Protein AF-A0A8T6BQD5-F1 (afdb_monomer_lite)

Sequence (44 aa):
CLLNPRCPYATDRCRAEEPALNMLADGRQSKCHYPLDDAGRPTL

Radius of gyration: 10.23 Å; chains: 1; bounding box: 24×18×24 Å

Structure (mmCIF, N/CA/C/O backbone):
data_AF-A0A8T6BQD5-F1
#
_entry.id   AF-A0A8T6BQD5-F1
#
loop_
_atom_site.group_PDB
_atom_site.id
_atom_site.type_symbol
_atom_site.label_atom_id
_atom_site.label_alt_id
_atom_site.label_comp_id
_atom_site.label_asym_id
_atom_site.label_entity_id
_atom_site.label_seq_id
_atom_site.pdbx_PDB_ins_code
_atom_site.Cartn_x
_atom_site.Cartn_y
_atom_site.Cartn_z
_atom_site.occupancy
_atom_site.B_iso_or_equiv
_atom_site.auth_seq_id
_atom_site.auth_comp_id
_atom_site.auth_asym_id
_atom_site.auth_atom_id
_atom_site.pdbx_PDB_model_num
ATOM 1 N N . CYS A 1 1 ? -0.804 7.620 5.831 1.00 94.81 1 CYS A N 1
ATOM 2 C CA . CYS A 1 1 ? -0.862 7.331 4.367 1.00 94.81 1 CYS A CA 1
ATOM 3 C C . CYS A 1 1 ? -1.983 8.141 3.694 1.00 94.81 1 CYS A C 1
ATOM 5 O O . CYS A 1 1 ? -3.114 8.047 4.148 1.00 94.81 1 CYS A O 1
ATOM 7 N N . LEU A 1 2 ? -1.726 8.912 2.625 1.00 95.69 2 LEU A N 1
ATOM 8 C CA . LEU A 1 2 ? -2.750 9.783 2.000 1.00 95.69 2 LEU A CA 1
ATOM 9 C C . LEU A 1 2 ? -3.925 9.021 1.360 1.00 95.69 2 LEU A C 1
ATOM 11 O O . LEU A 1 2 ? -5.028 9.550 1.262 1.00 95.69 2 LEU A O 1
ATOM 15 N N . LEU A 1 3 ? -3.707 7.770 0.946 1.00 96.19 3 LEU A N 1
ATOM 16 C CA . LEU A 1 3 ? -4.741 6.942 0.323 1.00 96.19 3 LEU A CA 1
ATOM 17 C C . LEU A 1 3 ? -5.571 6.136 1.337 1.00 96.19 3 LEU A C 1
ATOM 19 O O . LEU A 1 3 ? -6.544 5.504 0.934 1.00 96.19 3 LEU A O 1
ATOM 23 N N . ASN A 1 4 ? -5.243 6.163 2.637 1.00 97.12 4 ASN A N 1
ATOM 24 C CA . ASN A 1 4 ? -5.914 5.338 3.654 1.00 97.12 4 ASN A CA 1
ATOM 25 C C . ASN A 1 4 ? -7.463 5.427 3.687 1.00 97.12 4 ASN A C 1
ATOM 27 O O . ASN A 1 4 ? -8.078 4.406 3.992 1.00 97.12 4 ASN A O 1
ATOM 31 N N . PRO A 1 5 ? -8.126 6.555 3.338 1.00 97.25 5 PRO A N 1
ATOM 32 C CA . PRO A 1 5 ? -9.590 6.611 3.361 1.00 97.25 5 PRO A CA 1
ATOM 33 C C . PRO A 1 5 ? -10.266 5.799 2.248 1.00 97.25 5 PRO A C 1
ATOM 35 O O . PRO A 1 5 ? -11.456 5.528 2.340 1.00 97.25 5 PRO A O 1
ATOM 38 N N . ARG A 1 6 ? -9.531 5.440 1.185 1.00 96.62 6 ARG A N 1
ATOM 39 C CA . ARG A 1 6 ? -10.073 4.770 -0.013 1.00 96.62 6 ARG A CA 1
ATOM 40 C C . ARG A 1 6 ? -9.274 3.551 -0.485 1.00 96.62 6 ARG A C 1
ATOM 42 O O . ARG A 1 6 ? -9.669 2.901 -1.443 1.00 96.62 6 ARG A O 1
ATOM 49 N N . CYS A 1 7 ? -8.127 3.270 0.130 1.00 96.56 7 CYS A N 1
ATOM 50 C CA . CYS A 1 7 ? -7.277 2.144 -0.241 1.00 96.56 7 CYS A CA 1
ATOM 51 C C . CYS A 1 7 ? -7.900 0.826 0.256 1.00 96.56 7 CYS A C 1
ATOM 53 O O . CYS A 1 7 ? -8.138 0.711 1.461 1.00 96.56 7 CYS A O 1
ATOM 55 N N . PRO A 1 8 ? -8.108 -0.181 -0.615 1.00 95.75 8 PRO A N 1
ATOM 56 C CA . PRO A 1 8 ? -8.663 -1.474 -0.205 1.00 95.75 8 PRO A CA 1
ATOM 57 C C . PRO A 1 8 ? -7.712 -2.279 0.697 1.00 95.75 8 PRO A C 1
ATOM 59 O O . PRO A 1 8 ? -8.154 -3.177 1.403 1.00 95.75 8 PRO A O 1
ATOM 62 N N . TYR A 1 9 ? -6.422 -1.934 0.710 1.00 95.81 9 TYR A N 1
ATOM 63 C CA . TYR A 1 9 ? -5.383 -2.574 1.525 1.00 95.81 9 TYR A CA 1
ATOM 64 C C . TYR A 1 9 ? -5.026 -1.767 2.787 1.00 95.81 9 TYR A C 1
ATOM 66 O O . TYR A 1 9 ? -3.981 -1.988 3.397 1.00 95.81 9 TYR A O 1
ATOM 74 N N . ALA A 1 10 ? -5.826 -0.760 3.157 1.00 96.94 10 ALA A N 1
ATOM 75 C CA . ALA A 1 10 ? -5.525 0.077 4.313 1.00 96.94 10 ALA A CA 1
ATOM 76 C C . ALA A 1 10 ? -5.585 -0.728 5.622 1.00 96.94 10 ALA A C 1
ATOM 78 O O . ALA A 1 10 ? -6.640 -1.227 6.002 1.00 96.94 10 ALA A O 1
ATOM 79 N N . THR A 1 11 ? -4.465 -0.778 6.341 1.00 96.56 11 THR A N 1
ATOM 80 C CA . THR A 1 11 ? -4.376 -1.309 7.708 1.00 96.56 11 THR A CA 1
ATOM 81 C C . THR A 1 11 ? -4.443 -0.177 8.735 1.00 96.56 11 THR A C 1
ATOM 83 O O . THR A 1 11 ? -4.379 1.005 8.378 1.00 96.56 11 THR A O 1
ATOM 86 N N . ASP A 1 12 ? -4.507 -0.512 10.024 1.00 97.94 12 ASP A N 1
ATOM 87 C CA . ASP A 1 12 ? -4.454 0.488 11.101 1.00 97.94 12 ASP A CA 1
ATOM 88 C C . ASP A 1 12 ? -3.171 1.324 11.045 1.00 97.94 12 ASP A C 1
ATOM 90 O O . ASP A 1 12 ? -3.212 2.545 11.202 1.00 97.94 12 ASP A O 1
ATOM 94 N N . ARG A 1 13 ? -2.043 0.705 10.671 1.00 97.06 13 ARG A N 1
ATOM 95 C CA . ARG A 1 13 ? -0.773 1.407 10.445 1.00 97.06 13 ARG A CA 1
ATOM 96 C C . ARG A 1 13 ? -0.885 2.482 9.362 1.00 97.06 13 ARG A C 1
ATOM 98 O O . ARG A 1 13 ? -0.326 3.565 9.498 1.00 97.06 13 ARG A O 1
ATOM 105 N N . CYS A 1 14 ? -1.652 2.235 8.298 1.00 97.38 14 CYS A N 1
ATOM 106 C CA . CYS A 1 14 ? -1.891 3.229 7.247 1.00 97.38 14 CYS A CA 1
ATOM 107 C C . CYS A 1 14 ? -2.647 4.470 7.748 1.00 97.38 14 CYS A C 1
ATOM 109 O O . CYS A 1 14 ? -2.479 5.549 7.161 1.00 97.38 14 CYS A O 1
ATOM 111 N N . ARG A 1 15 ? -3.472 4.313 8.792 1.00 97.38 15 ARG A N 1
ATOM 112 C CA . ARG A 1 15 ? -4.264 5.383 9.419 1.00 97.38 15 ARG A CA 1
ATOM 113 C C . ARG A 1 15 ? -3.476 6.124 10.499 1.00 97.38 15 ARG A C 1
ATOM 115 O O . ARG A 1 15 ? -3.603 7.339 10.587 1.00 97.38 15 ARG A O 1
ATOM 122 N N . ALA A 1 16 ? -2.666 5.403 11.271 1.00 97.94 16 ALA A N 1
ATOM 123 C CA . ALA A 1 16 ? -1.908 5.946 12.395 1.00 97.94 16 ALA A CA 1
ATOM 124 C C . ALA A 1 16 ? -0.564 6.575 11.988 1.00 97.94 16 ALA A C 1
ATOM 126 O O . ALA A 1 16 ? -0.138 7.549 12.599 1.00 97.94 16 ALA A O 1
ATOM 127 N N . GLU A 1 17 ? 0.096 6.046 10.951 1.00 97.75 17 GLU A N 1
ATOM 128 C CA . GLU A 1 17 ? 1.466 6.425 10.593 1.00 97.75 17 GLU A CA 1
ATOM 129 C C . GLU A 1 17 ? 1.581 6.933 9.150 1.00 97.75 17 GLU A C 1
ATOM 131 O O . GLU A 1 17 ? 0.991 6.404 8.190 1.00 97.75 17 GLU A O 1
ATOM 136 N N . GLU A 1 18 ? 2.407 7.964 8.969 1.00 96.44 18 GLU A N 1
ATOM 137 C CA . GLU A 1 18 ? 2.840 8.375 7.642 1.00 96.44 18 GLU A CA 1
ATOM 138 C C . GLU A 1 18 ? 3.897 7.394 7.104 1.00 96.44 18 GLU A C 1
ATOM 140 O O . GLU A 1 18 ? 4.886 7.127 7.783 1.00 96.44 18 GLU A O 1
ATOM 145 N N . PRO A 1 19 ? 3.711 6.836 5.894 1.00 96.50 19 PRO A N 1
ATOM 146 C CA . PRO A 1 19 ? 4.720 5.988 5.276 1.00 96.50 19 PRO A CA 1
ATOM 147 C C . PRO A 1 19 ? 5.955 6.792 4.873 1.00 96.50 19 PRO A C 1
ATOM 149 O O . PRO A 1 19 ? 5.852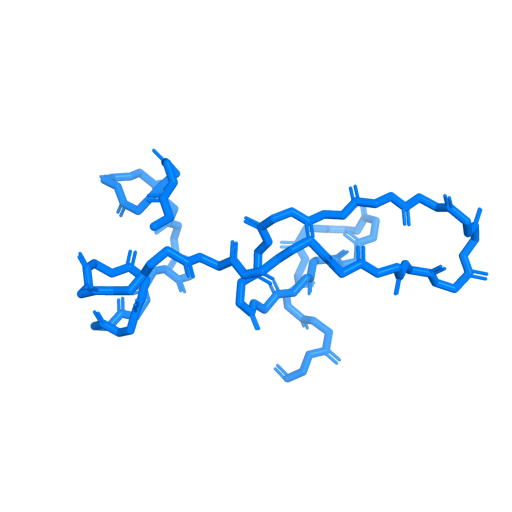 7.886 4.306 1.00 96.50 19 PRO A O 1
ATOM 152 N N . ALA A 1 20 ? 7.121 6.194 5.106 1.00 95.69 20 ALA A N 1
ATOM 153 C CA . ALA A 1 20 ? 8.387 6.686 4.587 1.00 95.69 20 ALA A CA 1
ATOM 154 C C . ALA A 1 20 ? 8.424 6.626 3.050 1.00 95.69 20 ALA A C 1
ATOM 156 O O . A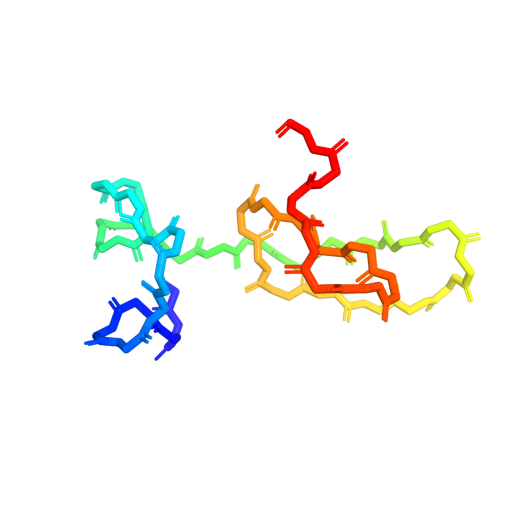LA A 1 20 ? 7.629 5.931 2.411 1.00 95.69 20 ALA A O 1
ATOM 157 N N . LEU A 1 21 ? 9.358 7.371 2.456 1.00 95.69 21 LEU A N 1
ATOM 158 C CA . LEU A 1 21 ? 9.648 7.275 1.030 1.00 95.69 21 LEU A CA 1
ATOM 159 C C . LEU A 1 21 ? 10.517 6.037 0.777 1.00 95.69 21 LEU A C 1
ATOM 161 O O . LEU A 1 21 ? 11.683 6.010 1.160 1.00 95.69 21 LEU A O 1
ATOM 165 N N . ASN A 1 22 ? 9.942 5.028 0.131 1.00 90.31 22 ASN A N 1
ATOM 166 C CA . ASN A 1 22 ? 10.601 3.771 -0.206 1.00 90.31 22 ASN A CA 1
ATOM 167 C C . ASN A 1 22 ? 11.099 3.793 -1.654 1.00 90.31 22 ASN A C 1
ATOM 169 O O . ASN A 1 22 ? 10.386 4.265 -2.542 1.00 90.31 22 ASN A O 1
ATOM 173 N N . MET A 1 23 ? 12.291 3.243 -1.888 1.00 92.75 23 MET A N 1
ATOM 174 C CA . MET A 1 23 ? 12.826 2.985 -3.228 1.00 92.75 23 MET A CA 1
ATOM 175 C C . MET A 1 23 ? 12.380 1.598 -3.705 1.00 92.75 23 MET A C 1
ATOM 177 O O . MET A 1 23 ? 12.501 0.622 -2.968 1.00 92.75 23 MET A O 1
ATOM 181 N N . LEU A 1 24 ? 11.860 1.519 -4.925 1.00 89.12 24 LEU A N 1
ATOM 182 C CA . LEU A 1 24 ? 11.437 0.285 -5.586 1.00 89.12 24 LEU A CA 1
ATOM 183 C C . LEU A 1 24 ? 12.549 -0.250 -6.501 1.00 89.12 24 LEU A C 1
ATOM 185 O O . LEU A 1 24 ? 13.492 0.465 -6.839 1.00 89.12 24 LEU A O 1
ATOM 189 N N . ALA A 1 25 ? 12.430 -1.517 -6.909 1.00 83.62 25 ALA A N 1
ATOM 190 C CA . ALA A 1 25 ? 13.462 -2.238 -7.662 1.00 83.62 25 ALA A CA 1
ATOM 191 C C . ALA A 1 25 ? 13.827 -1.603 -9.020 1.00 83.62 25 ALA A C 1
ATOM 193 O O . ALA A 1 25 ? 14.925 -1.818 -9.5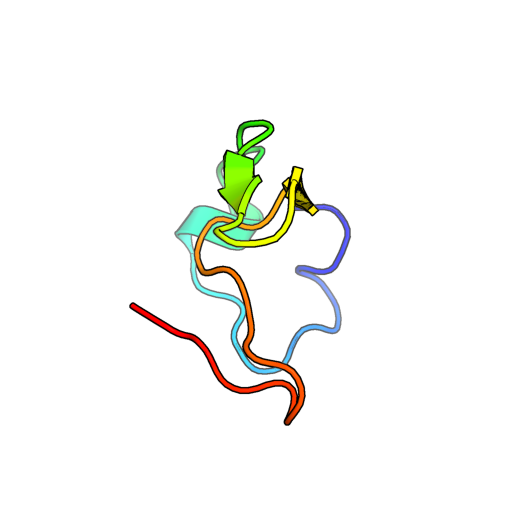22 1.00 83.62 25 ALA A O 1
ATOM 194 N N . ASP A 1 26 ? 12.937 -0.804 -9.602 1.00 86.69 26 ASP A N 1
ATOM 195 C CA . ASP A 1 26 ? 13.122 -0.116 -10.883 1.00 86.69 26 ASP A CA 1
ATOM 196 C C . ASP A 1 26 ? 13.433 1.381 -10.736 1.00 86.69 26 ASP A C 1
ATOM 198 O O . ASP A 1 26 ? 13.293 2.158 -11.680 1.00 86.69 26 ASP A O 1
ATOM 202 N N . GLY A 1 27 ? 13.842 1.806 -9.538 1.00 90.06 27 GLY A N 1
ATOM 203 C CA . GLY A 1 27 ? 14.168 3.200 -9.247 1.00 90.06 27 GLY A CA 1
ATOM 204 C C . GLY A 1 27 ? 12.946 4.102 -9.063 1.00 90.06 27 GLY A C 1
ATOM 205 O O . GLY A 1 27 ? 13.109 5.302 -8.830 1.00 90.06 27 GLY A O 1
ATOM 206 N N . ARG A 1 28 ? 11.720 3.560 -9.123 1.00 91.94 28 ARG A N 1
ATOM 207 C CA . ARG A 1 28 ? 10.523 4.293 -8.696 1.00 91.94 28 ARG A CA 1
ATOM 208 C C . ARG A 1 28 ? 10.559 4.527 -7.189 1.00 91.94 28 ARG A C 1
ATOM 210 O O . ARG A 1 28 ? 11.192 3.800 -6.426 1.00 91.94 28 ARG A O 1
ATOM 217 N N . GLN A 1 29 ? 9.810 5.527 -6.746 1.00 94.62 29 GLN A N 1
ATOM 218 C CA . GLN A 1 29 ? 9.638 5.816 -5.329 1.00 94.62 29 GLN A CA 1
ATOM 219 C C . GLN A 1 29 ? 8.169 5.712 -4.939 1.00 94.62 29 GLN A C 1
ATOM 221 O O . GLN A 1 29 ? 7.282 6.086 -5.707 1.00 94.62 29 GLN A O 1
ATOM 226 N N . SER A 1 30 ? 7.902 5.225 -3.728 1.00 94.19 30 SER A N 1
ATOM 227 C CA . SER A 1 30 ? 6.542 5.139 -3.195 1.00 94.19 30 SER A CA 1
ATOM 228 C C . SER A 1 30 ? 6.484 5.547 -1.727 1.00 94.19 30 SER A C 1
ATOM 230 O O . SER A 1 30 ? 7.346 5.187 -0.933 1.00 94.19 30 SER A O 1
ATOM 232 N N . LYS A 1 31 ? 5.434 6.281 -1.345 1.00 96.06 31 LYS A N 1
ATOM 233 C CA . LYS A 1 31 ? 5.075 6.524 0.062 1.00 96.06 31 LYS A CA 1
ATOM 234 C C . LYS A 1 31 ? 3.943 5.580 0.461 1.00 96.06 31 LYS A C 1
ATOM 236 O O . LYS A 1 31 ? 2.833 6.018 0.763 1.00 96.06 31 LYS A O 1
ATOM 241 N N . CYS A 1 32 ? 4.208 4.277 0.391 1.00 95.44 32 CYS A N 1
ATOM 242 C CA . CYS A 1 32 ? 3.291 3.224 0.821 1.00 95.44 32 CYS A CA 1
ATOM 243 C C . CYS A 1 32 ? 3.972 2.336 1.864 1.00 95.44 32 CYS A C 1
ATOM 245 O O . CYS A 1 32 ? 5.137 1.991 1.696 1.00 95.44 32 CYS A O 1
ATOM 247 N N . HIS A 1 33 ? 3.240 1.938 2.910 1.00 95.50 33 HIS A N 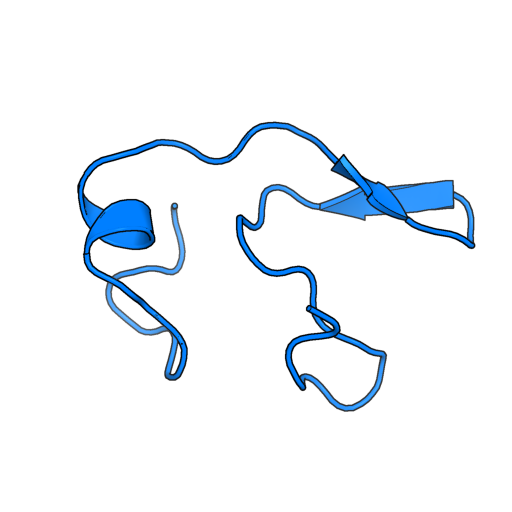1
ATOM 248 C CA . HIS A 1 33 ? 3.723 0.945 3.881 1.00 95.50 33 HIS A CA 1
ATOM 249 C C . HIS A 1 33 ? 3.841 -0.456 3.265 1.00 95.50 33 HIS A C 1
ATOM 251 O O . HIS A 1 33 ? 4.679 -1.236 3.698 1.00 95.50 33 HIS A O 1
ATOM 257 N N . TYR A 1 34 ? 3.027 -0.743 2.245 1.00 94.31 34 TYR A N 1
ATOM 258 C CA . TYR A 1 34 ? 3.005 -2.002 1.497 1.00 94.31 34 TYR A CA 1
ATOM 259 C C . TYR A 1 34 ? 3.007 -1.665 -0.000 1.00 94.31 34 TYR A C 1
ATOM 261 O O . TYR A 1 34 ? 1.935 -1.485 -0.588 1.00 94.31 34 TYR A O 1
ATOM 269 N N . PRO A 1 35 ? 4.180 -1.420 -0.611 1.00 93.38 35 PRO A N 1
ATOM 270 C CA . PRO A 1 35 ? 4.252 -1.065 -2.022 1.00 93.38 35 PRO A CA 1
ATOM 271 C C . PRO A 1 35 ? 3.558 -2.109 -2.905 1.00 93.38 35 PRO A C 1
ATOM 273 O O . PRO A 1 35 ? 3.515 -3.289 -2.564 1.00 93.38 35 PRO A O 1
ATOM 276 N N . LEU A 1 36 ? 2.961 -1.651 -4.004 1.00 91.69 36 LEU A N 1
ATOM 277 C CA . LEU A 1 36 ? 2.185 -2.504 -4.900 1.00 91.69 36 LEU A CA 1
ATOM 278 C C . LEU A 1 36 ? 3.017 -2.881 -6.130 1.00 91.69 36 LEU A C 1
ATOM 280 O O . LEU A 1 36 ? 3.856 -2.091 -6.567 1.00 91.69 36 LEU A O 1
ATOM 284 N N . ASP A 1 37 ? 2.769 -4.066 -6.683 1.00 90.94 37 ASP A N 1
ATOM 285 C CA . ASP A 1 37 ? 3.275 -4.470 -7.992 1.00 90.94 37 ASP A CA 1
ATOM 286 C C . ASP A 1 37 ? 2.537 -3.736 -9.125 1.00 90.94 37 ASP A C 1
ATOM 288 O O . ASP A 1 37 ? 1.596 -2.967 -8.905 1.00 90.94 37 ASP A O 1
ATOM 292 N N . ASP A 1 38 ? 2.947 -3.995 -10.366 1.00 89.69 38 ASP A N 1
ATOM 293 C CA . ASP A 1 38 ? 2.328 -3.382 -11.545 1.00 89.69 38 ASP A CA 1
ATOM 294 C C . ASP A 1 38 ? 0.868 -3.837 -11.767 1.00 89.69 38 ASP A C 1
ATOM 296 O O . ASP A 1 38 ? 0.131 -3.198 -12.517 1.00 89.69 38 ASP A O 1
ATOM 300 N N . ALA A 1 39 ? 0.418 -4.900 -11.089 1.00 92.44 39 ALA A N 1
ATOM 301 C CA . ALA A 1 39 ? -0.975 -5.346 -1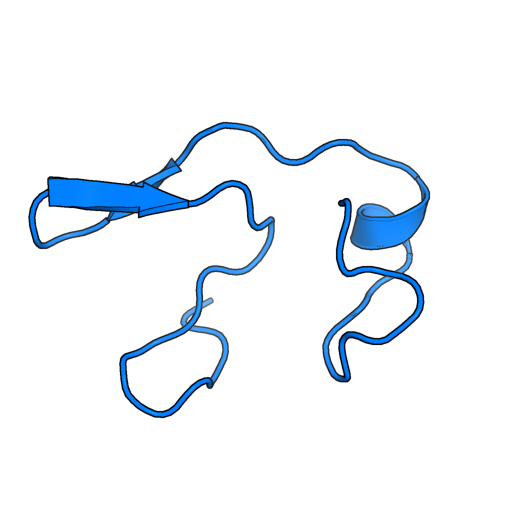1.061 1.00 92.44 39 ALA A CA 1
ATOM 302 C C . ALA A 1 39 ? -1.775 -4.748 -9.883 1.00 92.44 39 ALA A C 1
ATOM 304 O O . ALA A 1 39 ? -2.952 -5.080 -9.709 1.00 92.44 39 ALA A O 1
ATOM 305 N N . GLY A 1 40 ? -1.168 -3.870 -9.078 1.00 90.19 40 GLY A N 1
ATOM 306 C CA . GLY A 1 40 ? -1.803 -3.202 -7.945 1.00 90.19 40 GLY A CA 1
ATOM 307 C C . GLY A 1 40 ? -1.924 -4.062 -6.685 1.00 90.19 40 GLY A C 1
ATOM 308 O O . GLY A 1 40 ? -2.725 -3.733 -5.812 1.00 90.19 40 GLY A O 1
ATOM 309 N N . ARG A 1 41 ? -1.164 -5.154 -6.565 1.00 93.00 41 ARG A N 1
ATOM 310 C CA . ARG A 1 41 ? -1.196 -6.063 -5.410 1.00 93.00 41 ARG A CA 1
ATOM 311 C C . ARG A 1 41 ? -0.033 -5.773 -4.461 1.00 93.00 41 ARG A C 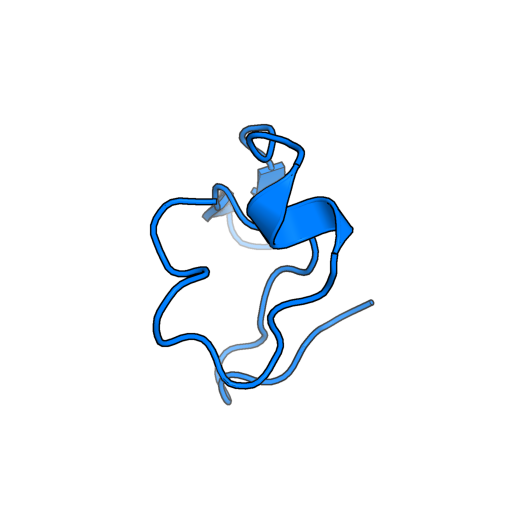1
ATOM 313 O O . ARG A 1 41 ? 1.059 -5.489 -4.944 1.00 93.00 41 ARG A O 1
ATOM 320 N N . PRO A 1 42 ? -0.221 -5.856 -3.132 1.00 91.88 42 PRO A N 1
ATOM 321 C CA . PRO A 1 42 ? 0.878 -5.700 -2.179 1.00 91.88 42 PRO A CA 1
ATOM 322 C C . PRO A 1 42 ? 2.012 -6.701 -2.430 1.00 91.88 42 PRO A C 1
ATOM 324 O O . PRO A 1 42 ? 1.749 -7.881 -2.652 1.00 91.88 42 PRO A O 1
ATOM 327 N N . THR A 1 43 ? 3.260 -6.226 -2.399 1.00 84.25 43 THR A N 1
ATOM 328 C CA . THR A 1 43 ? 4.463 -7.043 -2.656 1.00 84.25 43 THR A CA 1
ATOM 329 C C . THR A 1 43 ? 5.128 -7.608 -1.397 1.00 84.25 43 THR A C 1
ATOM 331 O O . THR A 1 43 ? 6.124 -8.322 -1.511 1.00 84.25 43 THR A O 1
ATOM 334 N N . LEU A 1 44 ? 4.586 -7.296 -0.214 1.00 69.38 44 LEU A N 1
ATOM 335 C CA . LEU A 1 44 ? 5.029 -7.746 1.111 1.00 69.38 44 LEU A CA 1
ATOM 336 C C . LEU A 1 44 ? 3.893 -8.463 1.841 1.00 69.38 44 LEU A C 1
ATOM 338 O O . LEU A 1 44 ? 2.743 -7.978 1.727 1.00 69.38 44 LEU A O 1
#

Organism: Escherichia coli (NCBI:txid562)

Foldseek 3Di:
DVCLVPDPPRDVCNVVDFADWDQDPVRDTDRDPFDADPVRHGPD

Secondary structure (DSSP, 8-state):
-TTTTT-TT--HHHHHSPPP-EEPTTS-EE--SS-B-TTS-B--

pLDDT: mean 93.42, std 5.07, range [69.38, 97.94]